Protein AF-A0A1D1W8R0-F1 (afdb_monomer_lite)

Foldseek 3Di:
DDDDDPPDDDPPVCCCQQVNWDWDWDADPVGDTDTDTGHDPVNVVVVVVVCVVCLVVVCVVCVVPDPDDDRPPRDPPPDDPVVVVVVVVVVVVVD

Secondary structure (DSSP, 8-state):
-PPPPTT-PPPTTTHHHHH-EEEEEEEPTTSSEEEEEEE-HHHHHHHHHHHHHHHHHHHHHHTTT--SS--TTS-------HHHHHHHHHHTTT-

Sequence (95 aa):
MAEVPEDAEVPEDVCPALYGASLIALLKKTGGIRPITVSNTLRRLAGNIVSERVMEATGKLVGPQQLAMALEAAPKQQHIPLELSSQARQAAKLC

Radius of gyration: 19.91 Å; chains: 1; bounding box: 42×32×50 Å

pLDDT: mean 77.58, std 17.29, range [41.34, 95.94]

Organism: Ramazzottius varieornatus (NCBI:txid947166)

Structure (mmCIF, N/CA/C/O backbone):
data_AF-A0A1D1W8R0-F1
#
_entry.id   AF-A0A1D1W8R0-F1
#
loop_
_atom_site.group_PDB
_atom_site.id
_atom_site.type_symbol
_atom_site.label_atom_id
_atom_site.label_alt_id
_atom_site.label_comp_id
_atom_site.label_asym_id
_atom_site.label_entity_id
_atom_site.label_seq_id
_atom_site.pdbx_PDB_ins_code
_atom_site.Cartn_x
_atom_site.Cartn_y
_atom_site.Cartn_z
_atom_site.occupancy
_atom_site.B_iso_or_equiv
_atom_site.auth_seq_id
_atom_site.auth_comp_id
_atom_site.auth_asym_id
_atom_site.auth_atom_id
_atom_site.pdbx_PDB_model_num
ATOM 1 N N . MET A 1 1 ? 20.971 8.971 -9.610 1.00 41.34 1 MET A N 1
ATOM 2 C CA . MET A 1 1 ? 19.543 8.656 -9.825 1.00 41.34 1 MET A CA 1
ATOM 3 C C . MET A 1 1 ? 19.417 8.316 -11.294 1.00 41.34 1 MET A C 1
ATOM 5 O O . MET A 1 1 ? 19.873 9.119 -12.090 1.00 41.34 1 MET A O 1
ATOM 9 N N . ALA A 1 2 ? 18.959 7.116 -11.648 1.00 54.50 2 ALA A N 1
ATOM 10 C CA . ALA A 1 2 ? 18.701 6.807 -13.052 1.00 54.50 2 ALA A CA 1
ATOM 11 C C . ALA A 1 2 ? 17.469 7.609 -13.481 1.00 54.50 2 ALA A C 1
ATOM 13 O O . ALA A 1 2 ? 16.433 7.525 -12.820 1.00 54.50 2 ALA A O 1
ATOM 14 N N . GLU A 1 3 ? 17.615 8.429 -14.514 1.00 57.06 3 GLU A N 1
ATOM 15 C CA . GLU A 1 3 ? 16.503 9.160 -15.109 1.00 57.06 3 GLU A CA 1
ATOM 16 C C . GLU A 1 3 ? 15.669 8.160 -15.908 1.00 57.06 3 GLU A C 1
ATOM 18 O O . GLU A 1 3 ? 16.184 7.462 -16.783 1.00 57.06 3 GLU A O 1
ATOM 23 N N . VAL A 1 4 ? 14.398 8.017 -15.536 1.00 70.25 4 VAL A N 1
ATOM 24 C CA . VAL A 1 4 ? 13.440 7.236 -16.319 1.00 70.25 4 VAL A CA 1
ATOM 25 C C . VAL A 1 4 ? 12.980 8.150 -17.457 1.00 70.25 4 VAL A C 1
ATOM 27 O O . VAL A 1 4 ? 12.548 9.264 -17.157 1.00 70.25 4 VAL A O 1
ATOM 30 N N . PRO A 1 5 ? 13.102 7.734 -18.730 1.00 75.56 5 PRO A N 1
ATOM 31 C CA . PRO A 1 5 ? 12.653 8.540 -19.859 1.00 75.56 5 PRO A CA 1
ATOM 32 C C . PRO A 1 5 ? 11.169 8.901 -19.715 1.00 75.56 5 PRO A C 1
ATOM 34 O O . PRO A 1 5 ? 10.382 8.062 -19.276 1.00 75.56 5 PRO A O 1
ATOM 37 N N . GLU A 1 6 ? 10.787 10.121 -20.102 1.00 71.94 6 GLU A N 1
ATOM 38 C CA . GLU A 1 6 ? 9.398 10.603 -19.994 1.00 71.94 6 GLU A CA 1
ATOM 39 C C . GLU A 1 6 ? 8.400 9.738 -20.791 1.00 71.94 6 GLU A C 1
ATOM 41 O O . GLU A 1 6 ? 7.242 9.634 -20.398 1.00 71.94 6 GLU A O 1
ATOM 46 N N . ASP A 1 7 ? 8.874 9.032 -21.825 1.00 77.00 7 ASP A N 1
ATOM 47 C CA . ASP A 1 7 ? 8.088 8.127 -22.677 1.00 77.00 7 ASP A CA 1
ATOM 48 C C . ASP A 1 7 ? 8.285 6.633 -22.346 1.00 77.00 7 ASP A C 1
ATOM 50 O O . ASP A 1 7 ? 8.007 5.756 -23.167 1.00 77.00 7 ASP A O 1
ATOM 54 N N . ALA A 1 8 ? 8.826 6.301 -21.170 1.00 78.44 8 ALA A N 1
ATOM 55 C CA . ALA A 1 8 ? 9.013 4.908 -20.777 1.00 78.44 8 ALA A CA 1
ATOM 56 C C . ALA A 1 8 ? 7.661 4.239 -20.475 1.00 78.44 8 ALA A C 1
ATOM 58 O O . ALA A 1 8 ? 7.098 4.386 -19.388 1.00 78.44 8 ALA A O 1
ATOM 59 N N . GLU A 1 9 ? 7.155 3.472 -21.436 1.00 85.12 9 GLU A N 1
ATOM 60 C CA . GLU A 1 9 ? 5.926 2.703 -21.277 1.00 85.12 9 GLU A CA 1
ATOM 61 C C . GLU A 1 9 ? 6.188 1.364 -20.574 1.00 85.12 9 GLU A C 1
ATOM 63 O O . GLU A 1 9 ? 7.185 0.675 -20.812 1.00 85.12 9 GLU A O 1
ATOM 68 N N . VAL A 1 10 ? 5.283 0.990 -19.669 1.00 85.69 10 VAL A N 1
ATOM 69 C CA . VAL A 1 10 ? 5.330 -0.310 -18.999 1.00 85.69 10 VAL A CA 1
ATOM 70 C C . VAL A 1 10 ? 4.720 -1.358 -19.931 1.00 85.69 10 VAL A C 1
ATOM 72 O O . VAL A 1 10 ? 3.582 -1.174 -20.357 1.00 85.69 10 VAL A O 1
ATOM 75 N N . PRO A 1 11 ? 5.412 -2.481 -20.204 1.00 91.69 11 PRO A N 1
ATOM 76 C CA . PRO A 1 11 ? 4.847 -3.562 -21.004 1.00 91.69 11 PRO A CA 1
ATOM 77 C C . PRO A 1 11 ? 3.513 -4.059 -20.433 1.00 91.69 11 PRO A C 1
ATOM 79 O O . PRO A 1 11 ? 3.413 -4.313 -19.227 1.00 91.69 11 PRO A O 1
ATOM 82 N N . GLU A 1 12 ? 2.513 -4.255 -21.298 1.00 90.56 12 GLU A N 1
ATOM 83 C CA . GLU A 1 12 ? 1.149 -4.635 -20.897 1.00 90.56 12 GLU A CA 1
ATOM 84 C C . GLU A 1 12 ? 1.111 -5.895 -20.022 1.00 90.56 12 GLU A C 1
ATOM 86 O O . GLU A 1 12 ? 0.371 -5.946 -19.041 1.00 90.56 12 GLU A O 1
ATOM 91 N N . ASP A 1 13 ? 1.977 -6.870 -20.300 1.00 91.69 13 ASP A N 1
ATOM 92 C CA . ASP A 1 13 ? 2.071 -8.126 -19.545 1.00 91.69 13 ASP A CA 1
ATOM 93 C C . ASP A 1 13 ? 2.461 -7.923 -18.070 1.00 91.69 13 ASP A C 1
ATOM 95 O O . ASP A 1 13 ? 2.154 -8.744 -17.202 1.00 91.69 13 ASP A O 1
ATOM 99 N N . VAL A 1 14 ? 3.142 -6.816 -17.764 1.00 88.00 14 VAL A N 1
ATOM 100 C CA . VAL A 1 14 ? 3.658 -6.495 -16.426 1.00 88.00 14 VAL A CA 1
ATOM 101 C C . VAL A 1 14 ? 2.723 -5.532 -15.684 1.00 88.00 14 VAL A C 1
ATOM 103 O O . VAL A 1 14 ? 2.754 -5.454 -14.450 1.00 88.00 14 VAL A O 1
ATOM 106 N N . CYS A 1 15 ? 1.822 -4.850 -16.396 1.00 88.00 15 CYS A N 1
ATOM 107 C CA . CYS A 1 15 ? 0.826 -3.946 -15.820 1.00 88.00 15 CYS A CA 1
ATOM 108 C C . CYS A 1 15 ? -0.044 -4.596 -14.727 1.00 88.00 15 CYS A C 1
ATOM 110 O O . CYS A 1 15 ? -0.205 -3.973 -13.674 1.00 88.00 15 CYS A O 1
ATOM 112 N N . PRO A 1 16 ? -0.561 -5.836 -14.870 1.00 87.56 16 PRO A N 1
ATOM 113 C CA . PRO A 1 16 ? -1.310 -6.495 -13.800 1.00 87.56 16 PRO A CA 1
ATOM 114 C C . PRO A 1 16 ? -0.480 -6.682 -12.532 1.00 87.56 16 PRO A C 1
ATOM 116 O O . PRO A 1 16 ? -1.002 -6.551 -11.426 1.00 87.56 16 PRO A O 1
ATOM 119 N N . ALA A 1 17 ? 0.820 -6.945 -12.675 1.00 83.56 17 ALA A N 1
ATOM 120 C CA . ALA A 1 17 ? 1.708 -7.048 -11.532 1.00 83.56 17 ALA A CA 1
ATOM 121 C C . ALA A 1 17 ? 1.911 -5.672 -10.885 1.00 83.56 17 ALA A C 1
ATOM 123 O O . ALA A 1 17 ? 1.727 -5.555 -9.681 1.00 83.56 17 ALA A O 1
ATOM 124 N N . LEU A 1 18 ? 2.246 -4.625 -11.643 1.00 83.81 18 LEU A N 1
ATOM 125 C CA . LEU A 1 18 ? 2.591 -3.308 -11.081 1.00 83.81 18 LEU A CA 1
ATOM 126 C C . LEU A 1 18 ? 1.382 -2.498 -10.595 1.00 83.81 18 LEU A C 1
ATOM 128 O O . LEU A 1 18 ? 1.447 -1.847 -9.547 1.00 83.81 18 LEU A O 1
ATOM 132 N N . TYR A 1 19 ? 0.275 -2.555 -11.328 1.00 84.12 19 TYR A N 1
ATOM 133 C CA . TYR A 1 19 ? -0.912 -1.731 -11.095 1.00 84.12 19 TYR A CA 1
ATOM 134 C C . TYR A 1 19 ? -2.092 -2.511 -10.516 1.00 84.12 19 TYR A C 1
ATOM 136 O O . TYR A 1 19 ? -3.011 -1.893 -9.968 1.00 84.12 19 TYR A O 1
ATOM 144 N N . GLY A 1 20 ? -2.055 -3.844 -10.566 1.00 88.25 20 GLY A N 1
ATOM 145 C CA . GLY A 1 20 ? -3.095 -4.694 -10.003 1.00 88.25 20 GLY A CA 1
ATOM 146 C C . GLY A 1 20 ? -3.150 -4.674 -8.476 1.00 88.25 20 GLY A C 1
ATOM 147 O O . GLY A 1 20 ? -2.205 -4.307 -7.767 1.00 8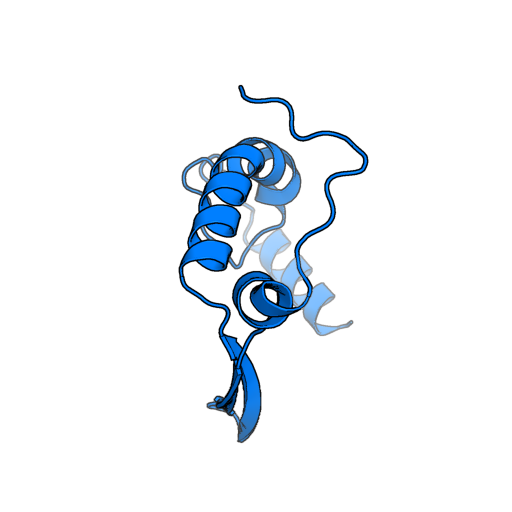8.25 20 GLY 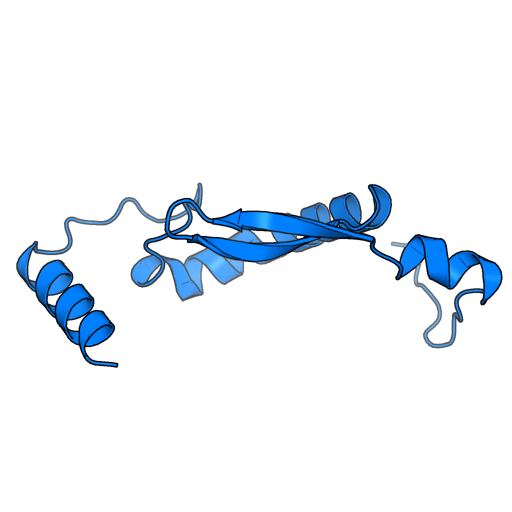A O 1
ATOM 148 N N . ALA A 1 21 ? -4.312 -5.068 -7.965 1.00 90.19 21 ALA A N 1
ATOM 149 C CA . ALA A 1 21 ? -4.559 -5.299 -6.553 1.00 90.19 21 ALA A CA 1
ATOM 150 C C . ALA A 1 21 ? -5.767 -6.226 -6.381 1.00 90.19 21 ALA A C 1
ATOM 152 O O . ALA A 1 21 ? -6.680 -6.230 -7.207 1.00 90.19 21 ALA A O 1
ATOM 153 N N . SER A 1 22 ? -5.791 -6.967 -5.279 1.00 90.44 22 SER A N 1
ATOM 154 C CA . SER A 1 22 ? -6.925 -7.812 -4.903 1.00 90.44 22 SER A CA 1
ATOM 155 C C . SER A 1 22 ? -7.828 -7.079 -3.916 1.00 90.44 22 SER A C 1
ATOM 157 O O . SER A 1 22 ? -7.341 -6.371 -3.037 1.00 90.44 22 SER A O 1
ATOM 159 N N . LEU A 1 23 ? -9.143 -7.264 -4.015 1.00 92.88 23 LEU A N 1
ATOM 160 C CA . LEU A 1 23 ? -10.097 -6.753 -3.031 1.00 92.88 23 LEU A CA 1
ATOM 161 C C . LEU A 1 23 ? -10.462 -7.849 -2.033 1.00 92.88 23 LEU A C 1
ATOM 163 O O . LEU A 1 23 ? -10.896 -8.932 -2.419 1.00 92.88 23 LEU A O 1
ATOM 167 N N . ILE A 1 24 ? -10.322 -7.549 -0.745 1.00 94.44 24 ILE A N 1
ATOM 168 C CA . ILE A 1 24 ? -10.731 -8.431 0.347 1.00 94.44 24 ILE A CA 1
ATOM 169 C C . ILE A 1 24 ? -11.888 -7.775 1.093 1.00 94.44 24 ILE A C 1
ATOM 171 O O . ILE A 1 24 ? -11.775 -6.652 1.585 1.00 94.44 24 ILE A O 1
ATOM 175 N N . ALA A 1 25 ? -13.006 -8.486 1.193 1.00 95.31 25 ALA A N 1
ATOM 176 C CA . ALA A 1 25 ? -14.159 -8.057 1.969 1.00 95.31 25 ALA A CA 1
ATOM 177 C C . ALA A 1 25 ? -13.977 -8.461 3.439 1.00 95.31 25 ALA A C 1
ATOM 179 O O . ALA A 1 25 ? -14.020 -9.641 3.778 1.00 95.31 25 ALA A O 1
ATOM 180 N N . LEU A 1 26 ? -13.787 -7.479 4.321 1.00 95.00 26 LEU A N 1
ATOM 181 C CA . LEU A 1 26 ? -13.751 -7.693 5.768 1.00 95.00 26 LEU A CA 1
ATOM 182 C C . LEU A 1 26 ? -15.081 -7.283 6.396 1.00 95.00 26 LEU A C 1
ATOM 184 O O . LEU A 1 26 ? -15.670 -6.277 6.012 1.00 95.00 26 LEU A O 1
ATOM 188 N N . LEU A 1 27 ? -15.547 -8.008 7.409 1.00 95.56 27 LEU A N 1
ATOM 189 C CA . LEU A 1 27 ? -16.716 -7.586 8.182 1.00 95.56 27 LEU A CA 1
ATOM 190 C C . LEU A 1 27 ? -16.324 -6.490 9.180 1.00 95.56 27 LEU A C 1
ATOM 192 O O . LEU A 1 27 ? -15.358 -6.620 9.936 1.00 95.56 27 LEU A O 1
ATOM 196 N N . LYS A 1 28 ? -17.077 -5.387 9.202 1.00 94.38 28 LYS A N 1
ATOM 197 C CA . LYS A 1 28 ? -16.919 -4.347 10.228 1.00 94.38 28 LYS A CA 1
ATOM 198 C C . LYS A 1 28 ? -17.483 -4.849 11.559 1.00 94.38 28 LYS A C 1
ATOM 200 O O . LYS A 1 28 ? -18.524 -5.494 11.591 1.00 94.38 28 LYS A O 1
ATOM 205 N N . LYS A 1 29 ? -16.867 -4.433 12.675 1.00 92.50 29 LYS A N 1
ATOM 206 C CA . LYS A 1 29 ? -17.373 -4.713 14.036 1.00 92.50 29 LYS A CA 1
ATOM 207 C C . LYS A 1 29 ? -18.806 -4.212 14.266 1.00 92.50 29 LYS A C 1
ATOM 209 O O . LYS A 1 29 ? -19.548 -4.815 15.022 1.00 92.50 29 LYS A O 1
ATOM 214 N N . THR A 1 30 ? -19.191 -3.121 13.606 1.00 92.62 30 THR A N 1
ATOM 215 C CA . THR A 1 30 ? -20.534 -2.523 13.678 1.00 92.62 30 THR A CA 1
ATOM 216 C C . THR A 1 30 ? -21.520 -3.119 12.663 1.00 92.62 30 THR A C 1
ATOM 218 O O . THR A 1 30 ? -22.587 -2.551 12.463 1.00 92.62 30 THR A O 1
ATOM 221 N N . GLY A 1 31 ? -21.145 -4.186 11.950 1.00 91.75 31 GLY A N 1
ATOM 222 C CA . GLY A 1 31 ? -21.879 -4.693 10.789 1.00 91.75 31 GLY A CA 1
ATOM 223 C C . GLY A 1 31 ? -21.520 -3.989 9.470 1.00 91.75 31 GLY A C 1
ATOM 224 O O . GLY A 1 31 ? -20.977 -2.877 9.452 1.00 91.75 31 GLY A O 1
ATOM 225 N N . GLY A 1 32 ? -21.810 -4.664 8.353 1.00 93.88 32 GLY A N 1
ATOM 226 C CA . GLY A 1 32 ? -21.483 -4.232 6.987 1.00 93.88 32 GLY A CA 1
ATOM 227 C C . GLY A 1 32 ? -20.092 -4.666 6.495 1.00 93.88 32 GLY A C 1
ATOM 228 O O . GLY A 1 32 ? -19.260 -5.146 7.269 1.00 93.88 32 GLY A O 1
ATOM 229 N N . ILE A 1 33 ? -19.840 -4.483 5.194 1.00 95.62 33 ILE A N 1
ATOM 230 C CA . ILE A 1 33 ? -18.585 -4.862 4.524 1.00 95.62 33 ILE A CA 1
ATOM 231 C C . ILE A 1 33 ? -17.611 -3.676 4.476 1.00 95.62 33 ILE A C 1
ATOM 233 O O . ILE A 1 33 ? -17.976 -2.558 4.116 1.00 95.62 33 ILE A O 1
ATOM 237 N N . ARG A 1 34 ? -16.350 -3.929 4.827 1.00 94.88 34 ARG A N 1
ATOM 238 C CA . ARG A 1 34 ? -15.186 -3.069 4.605 1.00 94.88 34 ARG A CA 1
ATOM 239 C C . ARG A 1 34 ? -14.351 -3.691 3.482 1.00 94.88 34 ARG A C 1
ATOM 241 O O . ARG A 1 34 ? -13.609 -4.636 3.756 1.00 94.88 34 ARG A O 1
ATOM 248 N N . PRO A 1 35 ? -14.452 -3.194 2.241 1.00 94.62 35 PRO A N 1
ATOM 249 C CA . PRO A 1 35 ? -13.537 -3.608 1.191 1.00 94.62 35 PRO A CA 1
ATOM 250 C C . PRO A 1 35 ? -12.143 -3.048 1.494 1.00 94.62 35 PRO A C 1
ATOM 252 O O . PRO A 1 35 ? -11.991 -1.861 1.786 1.00 94.62 35 PRO A O 1
ATOM 255 N N . ILE A 1 36 ? -11.133 -3.909 1.455 1.00 95.00 36 ILE A N 1
ATOM 256 C CA . ILE A 1 36 ? -9.722 -3.548 1.571 1.00 95.00 36 ILE A CA 1
ATOM 257 C C . ILE A 1 36 ? -9.023 -3.938 0.280 1.00 95.00 36 ILE A C 1
ATOM 259 O O . ILE A 1 36 ? -9.041 -5.101 -0.117 1.00 95.00 36 ILE A O 1
ATOM 263 N N . THR A 1 37 ? -8.367 -2.968 -0.343 1.00 93.44 37 THR A N 1
ATOM 264 C CA . THR A 1 37 ? -7.491 -3.209 -1.486 1.00 93.44 37 THR A CA 1
ATOM 265 C C . THR A 1 37 ? -6.125 -3.676 -0.995 1.00 93.44 37 THR A C 1
ATOM 267 O O . THR A 1 37 ? -5.465 -2.989 -0.214 1.00 93.44 37 THR A O 1
ATOM 270 N N . VAL A 1 38 ? -5.688 -4.839 -1.464 1.00 92.12 38 VAL A N 1
ATOM 271 C CA . VAL A 1 38 ? -4.378 -5.429 -1.192 1.00 92.12 38 VAL A CA 1
ATOM 272 C C . VAL A 1 38 ? -3.553 -5.369 -2.470 1.00 92.12 38 VAL A C 1
ATOM 274 O O . VAL A 1 38 ? -3.750 -6.154 -3.395 1.00 92.12 38 VAL A O 1
ATOM 277 N N . SER A 1 39 ? -2.642 -4.401 -2.526 1.00 88.75 39 SER A N 1
ATOM 278 C CA . SER A 1 39 ? -1.621 -4.310 -3.568 1.00 88.75 39 SER A CA 1
ATOM 279 C C . SER A 1 39 ? -0.470 -5.282 -3.304 1.00 88.75 39 SER A C 1
ATOM 281 O O . SER A 1 39 ? -0.306 -5.796 -2.194 1.00 88.75 39 SER A O 1
ATOM 283 N N . ASN A 1 40 ? 0.347 -5.527 -4.327 1.00 90.00 40 ASN A N 1
ATOM 284 C CA . ASN A 1 40 ? 1.531 -6.364 -4.190 1.00 90.00 40 ASN A CA 1
ATOM 285 C C . ASN A 1 40 ? 2.612 -5.724 -3.284 1.00 90.00 40 ASN A C 1
ATOM 287 O O . ASN A 1 40 ? 2.564 -4.542 -2.921 1.00 90.00 40 ASN A O 1
ATOM 291 N N . THR A 1 41 ? 3.630 -6.518 -2.949 1.00 90.81 41 THR A N 1
ATOM 292 C CA . THR A 1 41 ? 4.742 -6.089 -2.089 1.00 90.81 41 THR A CA 1
ATOM 293 C C . THR A 1 41 ? 5.552 -4.942 -2.694 1.00 90.81 41 THR A C 1
ATOM 295 O O . THR A 1 41 ? 5.911 -4.019 -1.969 1.00 90.81 41 THR A O 1
ATOM 298 N N . LEU A 1 42 ? 5.808 -4.954 -4.007 1.00 89.50 42 LEU A N 1
ATOM 299 C CA . LEU A 1 42 ? 6.609 -3.920 -4.677 1.00 89.50 42 LEU A CA 1
ATOM 300 C C . LEU A 1 42 ? 5.946 -2.540 -4.593 1.00 89.50 42 LEU A C 1
ATOM 302 O O . LEU A 1 42 ? 6.593 -1.554 -4.250 1.00 89.50 42 LEU A O 1
ATOM 306 N N . ARG A 1 43 ? 4.635 -2.471 -4.825 1.00 89.88 43 ARG A N 1
ATOM 307 C CA . ARG A 1 43 ? 3.845 -1.242 -4.738 1.00 89.88 43 ARG A CA 1
ATOM 308 C C . ARG A 1 43 ? 3.720 -0.753 -3.299 1.00 89.88 43 ARG A C 1
ATOM 310 O O . ARG A 1 43 ? 3.778 0.451 -3.069 1.00 89.88 43 ARG A O 1
ATOM 317 N N . ARG A 1 44 ? 3.592 -1.661 -2.322 1.00 91.69 44 ARG A N 1
ATOM 318 C CA . ARG A 1 44 ? 3.659 -1.306 -0.891 1.00 91.69 44 ARG A CA 1
ATOM 319 C C . ARG A 1 44 ? 5.023 -0.733 -0.512 1.00 91.69 44 ARG A C 1
ATOM 321 O O . ARG A 1 44 ? 5.068 0.275 0.181 1.00 91.69 44 ARG A O 1
ATOM 328 N N . LEU A 1 45 ? 6.113 -1.336 -0.988 1.00 93.25 45 LEU A N 1
ATOM 329 C CA . LEU A 1 45 ? 7.470 -0.850 -0.742 1.00 93.25 45 LEU A CA 1
ATOM 330 C C . LEU A 1 45 ? 7.685 0.541 -1.349 1.00 93.25 45 LEU A C 1
ATOM 332 O O . LEU A 1 45 ? 8.143 1.443 -0.654 1.00 93.25 45 LEU A O 1
ATOM 336 N N . ALA A 1 46 ? 7.301 0.735 -2.613 1.00 91.69 46 ALA A N 1
ATOM 337 C CA . ALA A 1 46 ? 7.367 2.040 -3.267 1.00 91.69 46 ALA A CA 1
ATOM 338 C C . ALA A 1 46 ? 6.535 3.092 -2.514 1.00 91.69 46 ALA A C 1
ATOM 340 O O . ALA A 1 46 ? 7.015 4.196 -2.267 1.00 91.69 46 ALA A O 1
ATOM 341 N N . GLY A 1 47 ? 5.321 2.723 -2.088 1.00 91.81 47 GLY A N 1
ATOM 342 C CA . GLY A 1 47 ? 4.465 3.563 -1.252 1.00 91.81 47 G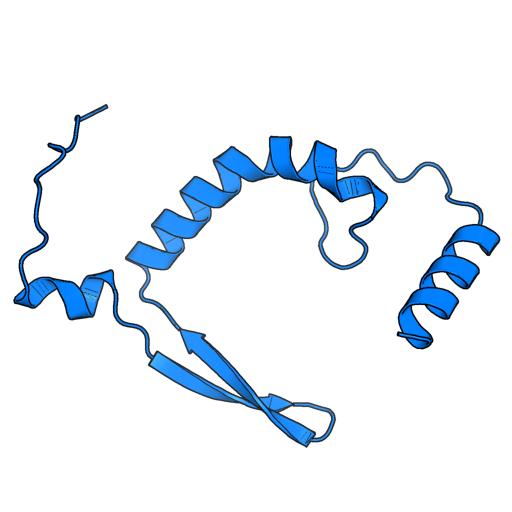LY A CA 1
ATOM 343 C C . GLY A 1 47 ? 5.147 3.975 0.050 1.00 91.81 47 GLY A C 1
ATOM 344 O O . GLY A 1 47 ? 5.179 5.161 0.351 1.00 91.81 47 GLY A O 1
ATOM 345 N N . ASN A 1 48 ? 5.765 3.033 0.769 1.00 92.94 48 ASN A N 1
ATOM 346 C CA . ASN A 1 48 ? 6.494 3.327 2.004 1.00 92.94 48 ASN A CA 1
ATOM 347 C C . ASN A 1 48 ? 7.656 4.303 1.774 1.00 92.94 48 ASN A C 1
ATOM 349 O O . ASN A 1 48 ? 7.759 5.285 2.498 1.00 92.94 48 ASN A O 1
ATOM 353 N N . ILE A 1 49 ? 8.478 4.089 0.740 1.00 95.94 49 ILE A N 1
ATOM 354 C CA . ILE A 1 49 ? 9.607 4.981 0.416 1.00 95.94 49 ILE A CA 1
ATOM 355 C C . ILE A 1 49 ? 9.114 6.405 0.130 1.00 95.94 49 ILE A C 1
ATOM 357 O O . ILE A 1 49 ? 9.711 7.382 0.585 1.00 95.94 49 ILE A O 1
ATOM 361 N N . VAL A 1 50 ? 8.029 6.544 -0.638 1.00 94.69 50 VAL A N 1
ATOM 362 C CA . VAL A 1 50 ? 7.440 7.858 -0.930 1.00 94.69 50 VAL A CA 1
ATOM 363 C C . VAL A 1 50 ? 6.853 8.473 0.339 1.00 94.69 50 VAL A C 1
ATOM 365 O O . VAL A 1 50 ? 7.120 9.642 0.613 1.00 94.69 50 VAL A O 1
ATOM 368 N N . SER A 1 51 ? 6.104 7.698 1.129 1.00 92.38 51 SER A N 1
ATOM 369 C CA . SER A 1 51 ? 5.533 8.139 2.403 1.00 92.38 51 SER A CA 1
ATOM 370 C C . SER A 1 51 ? 6.610 8.658 3.349 1.00 92.38 51 SER A C 1
ATOM 372 O O . SER A 1 51 ? 6.477 9.779 3.825 1.00 92.38 51 SER A O 1
ATOM 374 N N . GLU A 1 52 ? 7.708 7.930 3.549 1.00 92.06 52 GLU A N 1
ATOM 375 C CA . GLU A 1 52 ? 8.830 8.362 4.396 1.00 92.06 52 GLU A CA 1
ATOM 376 C C . GLU A 1 52 ? 9.389 9.727 3.975 1.00 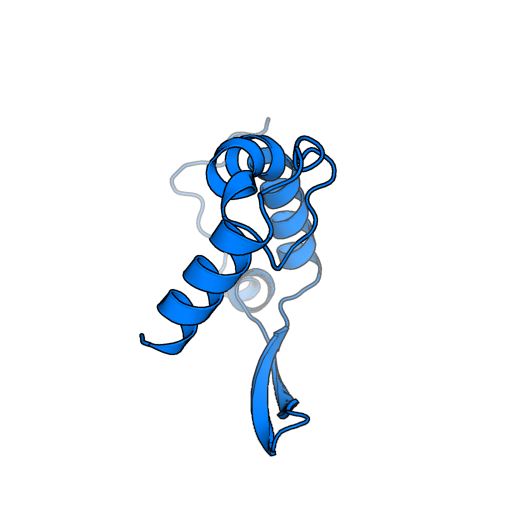92.06 52 GLU A C 1
ATOM 378 O O . GLU A 1 52 ? 9.650 10.578 4.823 1.00 92.06 52 GLU A O 1
ATOM 383 N N . ARG A 1 53 ? 9.505 9.983 2.666 1.00 93.94 53 ARG A N 1
ATOM 384 C CA . ARG A 1 53 ? 10.017 11.261 2.144 1.00 93.94 53 ARG A CA 1
ATOM 385 C C . ARG A 1 53 ? 9.070 12.433 2.373 1.00 93.94 53 ARG A C 1
ATOM 387 O O . ARG A 1 53 ? 9.529 13.554 2.574 1.00 93.94 53 ARG A O 1
ATOM 394 N N . VAL A 1 54 ? 7.759 12.202 2.314 1.00 92.19 54 VAL A N 1
ATOM 395 C CA . VAL A 1 54 ? 6.757 13.275 2.448 1.00 92.19 54 VAL A CA 1
ATOM 396 C C . VAL A 1 54 ? 6.234 13.430 3.873 1.00 92.19 54 VAL A C 1
ATOM 398 O O . VAL A 1 54 ? 5.623 14.455 4.185 1.00 92.19 54 VAL A O 1
ATOM 401 N N . MET A 1 55 ? 6.460 12.441 4.741 1.00 88.12 55 MET A N 1
ATOM 402 C CA . MET A 1 55 ? 5.901 12.381 6.092 1.00 88.12 55 MET A CA 1
ATOM 403 C C . MET A 1 55 ? 6.298 13.578 6.953 1.00 88.12 55 MET A C 1
ATOM 405 O O . MET A 1 55 ? 5.445 14.102 7.663 1.00 88.12 55 MET A O 1
ATOM 409 N N . GLU A 1 56 ? 7.544 14.053 6.877 1.00 85.69 56 GLU A N 1
ATOM 410 C CA . GLU A 1 5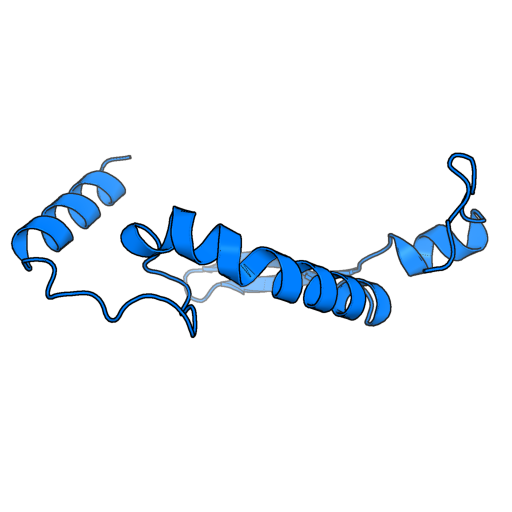6 ? 7.984 15.206 7.673 1.00 85.69 56 GLU A CA 1
ATOM 411 C C . GLU A 1 56 ? 7.268 16.496 7.247 1.00 85.69 56 GLU A C 1
ATOM 413 O O . GLU A 1 56 ? 6.680 17.194 8.076 1.00 85.69 56 GLU A O 1
ATOM 418 N N . ALA A 1 57 ? 7.282 16.804 5.946 1.00 88.62 57 ALA A N 1
ATOM 419 C CA . ALA A 1 57 ? 6.643 18.001 5.404 1.00 88.62 57 ALA A CA 1
ATOM 420 C C . ALA A 1 57 ? 5.124 17.978 5.630 1.00 88.62 57 ALA A C 1
ATOM 422 O O . ALA A 1 57 ? 4.542 18.957 6.099 1.00 88.62 57 ALA A O 1
ATOM 423 N N . THR A 1 58 ? 4.496 16.831 5.366 1.00 87.25 58 THR A N 1
ATOM 424 C CA . THR A 1 58 ? 3.059 16.628 5.579 1.00 87.25 58 THR A CA 1
ATOM 425 C C . THR A 1 58 ? 2.718 16.736 7.059 1.00 87.25 58 THR A C 1
ATOM 427 O O . THR A 1 58 ? 1.771 17.425 7.422 1.00 87.25 58 THR A O 1
ATOM 430 N N . GLY A 1 59 ? 3.522 16.124 7.930 1.00 85.50 59 GLY A N 1
ATOM 431 C CA . GLY A 1 59 ? 3.311 16.135 9.372 1.00 85.50 59 GLY A CA 1
ATOM 432 C C . GLY A 1 59 ? 3.381 17.530 9.989 1.00 85.50 59 GLY A C 1
ATOM 433 O O . GLY A 1 59 ? 2.568 17.846 10.856 1.00 85.50 59 GLY A O 1
ATOM 434 N N . LYS A 1 60 ? 4.277 18.399 9.504 1.00 84.81 60 LYS A N 1
ATOM 435 C CA . LYS A 1 60 ? 4.321 19.815 9.916 1.00 84.81 60 LYS A CA 1
ATOM 436 C C . LYS A 1 60 ? 3.047 20.568 9.527 1.00 84.81 60 LYS A C 1
ATOM 438 O O . LYS A 1 60 ? 2.592 21.414 10.289 1.00 84.81 60 LYS A O 1
ATOM 443 N N . LEU A 1 61 ? 2.475 20.248 8.367 1.00 87.19 61 LEU A N 1
ATOM 444 C CA . LEU A 1 61 ? 1.280 20.910 7.849 1.00 87.19 61 LEU A CA 1
ATOM 445 C C . LEU A 1 61 ? -0.004 20.448 8.555 1.00 87.19 61 LEU A C 1
ATOM 447 O O . LEU A 1 61 ? -0.832 21.277 8.919 1.00 87.19 61 LEU A O 1
ATOM 451 N N . VAL A 1 62 ? -0.172 19.136 8.752 1.00 86.81 62 VAL A N 1
ATOM 452 C CA . VAL A 1 62 ? -1.445 18.545 9.219 1.00 86.81 62 VAL A CA 1
ATOM 453 C C . VAL A 1 62 ? -1.434 18.125 10.689 1.00 86.81 62 VAL A C 1
ATOM 455 O O . VAL A 1 62 ? -2.487 17.840 11.260 1.00 86.81 62 VAL A O 1
ATOM 458 N N . GLY A 1 63 ? -0.261 18.105 11.327 1.00 81.19 63 GLY A N 1
ATOM 459 C CA . GLY A 1 63 ? -0.068 17.658 12.709 1.00 81.19 63 GLY A CA 1
ATOM 460 C C . GLY A 1 63 ? -1.045 18.261 13.729 1.00 81.19 63 GLY A C 1
ATOM 461 O O . GLY A 1 63 ? -1.602 17.498 14.517 1.00 81.19 63 GLY A O 1
ATOM 462 N N . PRO A 1 64 ? -1.337 19.579 13.710 1.00 79.69 64 PRO A N 1
ATOM 463 C CA . PRO A 1 64 ? -2.268 20.190 14.664 1.00 79.69 64 PRO A CA 1
ATOM 464 C C . PRO A 1 64 ? -3.708 19.656 14.592 1.00 79.69 64 PRO A C 1
ATOM 466 O O . PRO A 1 64 ? -4.423 19.687 15.591 1.00 79.69 64 PRO A O 1
ATOM 469 N N . GLN A 1 65 ? -4.143 19.174 13.425 1.00 83.31 65 GLN A N 1
ATOM 470 C CA . GLN A 1 65 ? -5.518 18.721 13.171 1.00 83.31 65 GLN A CA 1
ATOM 471 C C . GLN A 1 65 ? -5.636 17.188 13.139 1.00 83.31 65 GLN A C 1
ATOM 473 O O . GLN A 1 65 ? -6.737 16.640 13.225 1.00 83.31 65 GLN A O 1
ATOM 478 N N . GLN A 1 66 ? -4.513 16.475 13.024 1.00 82.56 66 GLN A N 1
ATOM 479 C CA . GLN A 1 66 ? -4.496 15.026 12.879 1.00 82.56 66 GLN A CA 1
ATOM 480 C C . GLN A 1 66 ? -4.627 14.319 14.239 1.00 82.56 66 GLN A C 1
ATOM 482 O O . GLN A 1 66 ? -3.664 14.188 14.985 1.00 82.56 66 GLN A O 1
ATOM 487 N N . LEU A 1 67 ? -5.826 13.812 14.551 1.00 79.50 67 LEU A N 1
ATOM 488 C CA . LEU A 1 67 ? -6.093 13.054 15.789 1.00 79.50 67 LEU A CA 1
ATOM 489 C C . LEU A 1 67 ? -5.866 11.539 15.669 1.00 79.50 67 LEU A C 1
ATOM 491 O O . LEU A 1 67 ? -5.738 10.856 16.682 1.00 79.50 67 LEU A O 1
ATOM 495 N N . ALA A 1 68 ? -5.903 10.994 14.452 1.00 74.75 68 ALA A N 1
ATOM 496 C CA . ALA A 1 68 ? -6.074 9.555 14.243 1.00 74.75 68 ALA A CA 1
ATOM 497 C C . ALA A 1 68 ? -4.768 8.781 14.000 1.00 74.75 68 ALA A C 1
ATOM 499 O O . ALA A 1 68 ? -4.752 7.563 14.161 1.00 74.75 68 ALA A O 1
ATOM 500 N N . MET A 1 69 ? -3.691 9.457 13.596 1.00 72.19 69 MET A N 1
ATOM 501 C CA . MET A 1 69 ? -2.438 8.814 13.201 1.00 72.19 69 MET A CA 1
ATOM 502 C C . MET A 1 69 ? -1.262 9.489 13.896 1.00 72.19 69 MET A C 1
ATOM 504 O O . MET A 1 69 ? -1.041 10.688 13.720 1.00 72.19 69 MET A O 1
ATOM 508 N N . ALA A 1 70 ? -0.521 8.700 14.675 1.00 63.28 70 ALA A N 1
ATOM 509 C CA . ALA A 1 70 ? 0.691 9.150 15.337 1.00 63.28 70 ALA A CA 1
ATOM 510 C C . ALA A 1 70 ? 1.763 9.484 14.290 1.00 63.28 70 ALA A C 1
ATOM 512 O O . ALA A 1 70 ? 2.042 8.686 13.397 1.00 63.28 70 ALA A O 1
ATOM 513 N N . LEU A 1 71 ? 2.349 10.672 14.411 1.00 65.38 71 LEU A N 1
ATOM 514 C CA . LEU A 1 71 ? 3.530 11.086 13.667 1.00 65.38 71 LEU A CA 1
ATOM 515 C C . LEU A 1 71 ? 4.680 11.143 14.673 1.00 65.38 71 LEU A C 1
ATOM 517 O O . LEU A 1 71 ? 4.576 11.864 15.662 1.00 65.38 71 LEU A O 1
ATOM 521 N N . GLU A 1 72 ? 5.765 10.412 14.421 1.00 58.75 72 GLU A N 1
ATOM 522 C CA . GLU A 1 72 ? 6.968 10.400 15.278 1.00 58.75 72 GLU A CA 1
ATOM 523 C C . GLU A 1 72 ? 7.521 11.819 15.530 1.00 58.75 72 GLU A C 1
ATOM 525 O O . GLU A 1 72 ? 8.029 12.115 16.607 1.00 58.75 72 GLU A O 1
ATOM 530 N N . ALA A 1 73 ? 7.366 12.722 14.554 1.00 50.47 73 ALA A N 1
ATOM 531 C CA . ALA A 1 73 ? 7.855 14.101 14.598 1.00 50.47 73 ALA A CA 1
ATOM 532 C C . ALA A 1 73 ? 6.771 15.152 14.906 1.00 50.47 73 ALA A C 1
ATOM 534 O O . ALA A 1 73 ? 7.014 16.348 14.723 1.00 50.47 73 ALA A O 1
ATOM 535 N N . ALA A 1 74 ? 5.568 14.756 15.343 1.00 47.09 74 ALA A N 1
ATOM 536 C CA . ALA A 1 74 ? 4.607 15.752 15.809 1.00 47.09 74 ALA A CA 1
ATOM 537 C C . ALA A 1 74 ? 5.193 16.444 17.053 1.00 47.09 74 ALA A C 1
ATOM 539 O O . ALA A 1 74 ? 5.586 15.746 17.996 1.00 47.09 74 ALA A O 1
ATOM 540 N N . PRO A 1 75 ? 5.265 17.792 17.102 1.00 42.91 75 PRO A N 1
ATOM 541 C CA . PRO A 1 75 ? 5.594 18.466 18.349 1.00 42.91 75 PRO A CA 1
ATOM 542 C C . PRO A 1 75 ? 4.622 17.940 19.401 1.00 42.91 75 PRO A C 1
ATOM 544 O O . PRO A 1 75 ? 3.414 17.911 19.149 1.00 42.91 75 PRO A O 1
ATOM 547 N N . LYS A 1 76 ? 5.153 17.462 20.540 1.00 44.84 76 LYS A N 1
ATOM 548 C CA . LYS A 1 76 ? 4.341 17.014 21.680 1.00 44.84 76 LYS A CA 1
ATOM 549 C C . LYS A 1 76 ? 3.225 18.031 21.838 1.00 44.84 76 LYS A C 1
ATOM 551 O O . LYS A 1 76 ? 3.545 19.201 22.046 1.00 44.84 76 LYS A O 1
ATOM 556 N N . GLN A 1 77 ? 1.972 17.608 21.652 1.00 52.72 77 GLN A N 1
ATOM 557 C CA . GLN A 1 77 ? 0.827 18.504 21.751 1.00 52.72 77 GLN A CA 1
ATOM 558 C C . GLN A 1 77 ? 0.990 19.298 23.045 1.00 52.72 77 GLN A C 1
ATOM 560 O O . GLN A 1 77 ? 0.901 18.741 24.140 1.00 52.72 77 GLN A O 1
ATOM 565 N N . GLN A 1 78 ? 1.310 20.587 22.921 1.00 50.75 78 GLN A N 1
ATOM 566 C CA . GLN A 1 78 ? 1.195 21.491 24.046 1.00 50.75 78 GLN A CA 1
ATOM 567 C C . GLN A 1 78 ? -0.282 21.467 24.393 1.00 50.75 78 GLN A C 1
ATOM 569 O O . GLN A 1 78 ? -1.110 21.687 23.512 1.00 50.75 78 GLN A O 1
ATOM 574 N N . HIS A 1 79 ? -0.564 21.074 25.633 1.00 46.47 79 HIS A N 1
ATOM 575 C CA . HIS A 1 79 ? -1.878 20.916 26.237 1.00 46.47 79 HIS A CA 1
ATOM 576 C C . HIS A 1 79 ? -2.957 21.744 25.519 1.00 46.47 79 HIS A C 1
ATOM 578 O O . HIS A 1 79 ? -3.140 22.928 25.804 1.00 46.47 79 HIS A O 1
ATOM 584 N N . ILE A 1 80 ? -3.659 21.123 24.564 1.00 56.41 80 ILE A N 1
ATOM 585 C CA . ILE A 1 80 ? -4.833 21.738 23.951 1.00 56.41 80 ILE A CA 1
ATOM 586 C C . ILE A 1 80 ? -5.876 21.764 25.072 1.00 56.41 80 ILE A C 1
ATOM 588 O O . ILE A 1 80 ? -6.182 20.693 25.608 1.00 56.41 80 ILE A O 1
ATOM 592 N N . PRO A 1 81 ? -6.394 22.937 25.479 1.00 51.12 81 PRO A N 1
ATOM 593 C CA . PRO A 1 81 ? -7.409 23.013 26.520 1.00 51.12 81 PRO A CA 1
ATOM 594 C C . PRO A 1 81 ? -8.561 22.068 26.178 1.00 51.12 81 PRO A C 1
ATOM 596 O O . PRO A 1 81 ? -9.032 22.061 25.038 1.00 51.12 81 PRO A O 1
ATOM 599 N N . LEU A 1 82 ? -8.997 21.262 27.151 1.00 56.19 82 LEU A N 1
ATOM 600 C CA . LEU A 1 82 ? -10.008 20.213 26.961 1.00 56.19 82 LEU A CA 1
ATOM 601 C C . LEU A 1 82 ? -11.270 20.746 26.245 1.00 56.19 82 LEU A C 1
ATOM 603 O O . LEU A 1 82 ? -11.848 20.043 25.415 1.00 56.19 82 LEU A O 1
ATOM 607 N N . GLU A 1 83 ? -11.600 22.016 26.489 1.00 58.56 83 GLU A N 1
ATOM 608 C CA . GLU A 1 83 ? -12.682 22.796 25.874 1.00 58.56 83 GLU A CA 1
ATOM 609 C C . GLU A 1 83 ? -12.579 22.943 24.343 1.00 58.56 83 GLU A C 1
ATOM 611 O O . GLU A 1 83 ? -13.582 22.834 23.642 1.00 58.56 83 GLU A O 1
ATOM 616 N N . LEU A 1 84 ? -11.378 23.121 23.777 1.00 56.06 84 LEU A N 1
ATOM 617 C CA . LEU A 1 84 ? -11.211 23.179 22.315 1.00 56.06 84 LEU A CA 1
ATOM 618 C C . LEU A 1 84 ? -11.391 21.795 21.679 1.00 56.06 84 LEU A C 1
ATOM 620 O O . LEU A 1 84 ? -11.893 21.665 20.562 1.00 56.06 84 LEU A O 1
ATOM 624 N N . SER A 1 85 ? -11.001 20.742 22.400 1.00 58.25 85 SER A N 1
ATOM 625 C CA . SER A 1 85 ? -11.118 19.366 21.916 1.00 58.25 85 SER A CA 1
ATOM 626 C C . SER A 1 85 ? -12.562 18.850 21.947 1.00 58.25 85 SER A C 1
ATOM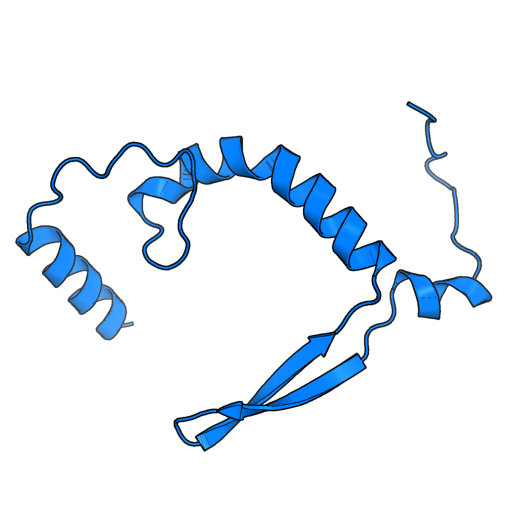 628 O O . SER A 1 85 ? -12.932 18.040 21.095 1.00 58.25 85 SER A O 1
ATOM 630 N N . SER A 1 86 ? -13.388 19.315 22.893 1.00 57.94 86 SER A N 1
ATOM 631 C CA . SER A 1 86 ? -14.814 18.981 22.965 1.00 57.94 86 SER A CA 1
ATOM 632 C C . SER A 1 86 ? -15.604 19.702 21.870 1.00 57.94 86 SER A C 1
ATOM 634 O O . SER A 1 86 ? -16.379 19.046 21.172 1.00 57.94 86 SER A O 1
ATOM 636 N N . GLN A 1 87 ? -15.326 20.989 21.630 1.00 60.72 87 GLN A N 1
ATOM 637 C CA . GLN A 1 87 ? -15.942 21.770 20.550 1.00 60.72 87 GLN A CA 1
ATOM 638 C C . GLN A 1 87 ? -15.587 21.229 19.160 1.00 60.72 87 GLN A C 1
ATOM 640 O O . GLN A 1 87 ? -16.478 21.050 18.331 1.00 60.72 87 GLN A O 1
ATOM 645 N N . ALA A 1 88 ? -14.321 20.872 18.913 1.00 57.62 88 ALA A N 1
ATOM 646 C CA . ALA A 1 88 ? -13.910 20.271 17.641 1.00 57.62 88 ALA A CA 1
ATOM 647 C C . ALA A 1 88 ? -14.581 18.905 17.393 1.00 57.62 88 ALA A C 1
ATOM 649 O O . ALA A 1 88 ? -15.005 18.606 16.276 1.00 57.62 88 ALA A O 1
ATOM 650 N N . ARG A 1 89 ? -14.745 18.084 18.443 1.00 57.53 89 ARG A N 1
ATOM 651 C CA . ARG A 1 89 ? -15.482 16.808 18.359 1.00 57.53 89 ARG A CA 1
ATOM 652 C C . ARG A 1 89 ? -16.989 17.003 18.183 1.00 57.53 89 ARG A C 1
ATOM 654 O O . ARG A 1 89 ? -17.612 16.173 17.527 1.00 57.53 89 ARG A O 1
ATOM 661 N N . GLN A 1 90 ? -17.578 18.046 18.771 1.00 58.94 90 GLN A N 1
ATOM 662 C CA . GLN A 1 90 ? -18.990 18.396 18.579 1.00 58.94 90 GLN A CA 1
ATOM 663 C C . GLN A 1 90 ? -19.248 18.895 17.157 1.00 58.94 90 GLN A C 1
ATOM 665 O O . GLN A 1 90 ? -20.174 18.403 16.521 1.00 58.94 90 GLN A O 1
ATOM 670 N N . ALA A 1 91 ? -18.394 19.772 16.624 1.00 51.97 91 ALA A N 1
ATOM 671 C CA . ALA A 1 91 ? -18.489 20.250 15.245 1.00 51.97 91 ALA A CA 1
ATOM 672 C C . ALA A 1 91 ? -18.356 19.103 14.227 1.00 51.97 91 ALA A C 1
ATOM 674 O O . ALA A 1 91 ? -19.164 18.997 13.312 1.00 51.97 91 ALA A O 1
ATOM 675 N N . ALA A 1 92 ? -17.417 18.173 14.437 1.00 52.88 92 ALA A N 1
ATOM 676 C CA . ALA A 1 92 ? -17.254 16.995 13.578 1.00 52.88 92 ALA A CA 1
ATOM 677 C C . ALA A 1 92 ? -18.378 15.944 13.712 1.00 52.88 92 ALA A C 1
ATOM 679 O O . ALA A 1 92 ? -18.445 15.025 12.904 1.00 52.88 92 ALA A O 1
ATOM 680 N N . LYS A 1 93 ? -19.239 16.045 14.734 1.00 48.38 93 LYS A N 1
ATOM 681 C CA . LYS A 1 93 ? -20.447 15.215 14.899 1.00 48.38 93 LYS A CA 1
ATOM 682 C C . LYS A 1 93 ? -21.698 15.835 14.269 1.00 48.38 93 LYS A C 1
ATOM 684 O O . LYS A 1 93 ? -22.724 15.162 14.225 1.00 48.38 93 LYS A O 1
ATOM 689 N N . LEU A 1 94 ? -21.628 17.105 13.870 1.00 45.69 94 LEU A N 1
ATOM 690 C CA . LEU A 1 94 ? -22.735 17.883 13.307 1.00 45.69 94 LEU A CA 1
ATOM 691 C C . LEU A 1 94 ? -22.653 18.035 11.776 1.00 45.69 94 LEU A C 1
ATOM 693 O O . LEU A 1 94 ? -23.629 18.487 11.181 1.00 45.69 94 LEU A O 1
ATOM 697 N N . CYS A 1 95 ? -21.537 17.641 11.156 1.00 41.91 95 CYS A N 1
ATOM 698 C CA . CYS A 1 95 ? -21.406 17.436 9.709 1.00 41.91 95 CYS A CA 1
ATOM 699 C C . CYS A 1 95 ? -21.617 15.958 9.363 1.00 41.91 95 CYS A C 1
ATOM 701 O O . CYS A 1 95 ? -22.198 15.690 8.290 1.00 41.91 95 CYS A O 1
#